Protein AF-A0A815Z447-F1 (afdb_monomer_lite)

Radius of gyration: 25.98 Å; chains: 1; bounding box: 33×63×72 Å

pLDDT: mean 70.95, std 10.1, range [47.81, 87.5]

Foldseek 3Di:
DPPPVVVVVVVVVVVVVVVVVVVVVVVVVVVLVVVVVVVVVVVPDPPCPDCVVCCVVCVVVVVVVVVVVVVVVVPPPDDDDDDDDDQLPCSQVCVCVVVVPHNPDDNDRDPDDDDPDDDD

Sequence (120 aa):
MSSTTSASFVEHRLKNVVHSNYAVREIVQRNIQEFFRLRDEVLSKPEIKDLNIFADILLPVLEGLRIKQLQACARSNKIQLALCGENSSGKTAFLHNFLGIGKILPSGDGPVTARITKLT

Structure (mmCIF, N/CA/C/O backbone):
data_AF-A0A815Z447-F1
#
_entry.id   AF-A0A815Z447-F1
#
loop_
_atom_site.group_PDB
_atom_site.id
_atom_site.type_symbol
_atom_site.label_atom_id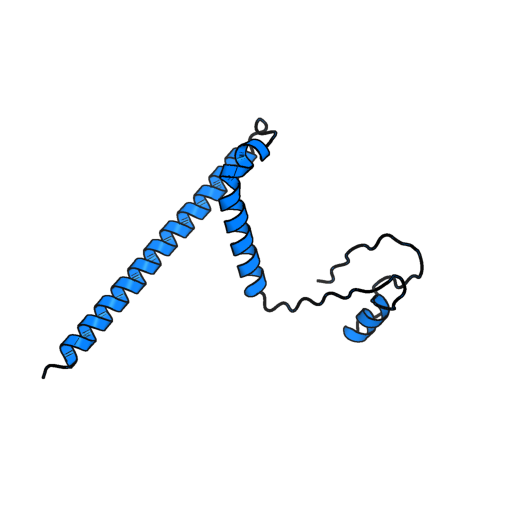
_atom_site.label_alt_id
_atom_site.label_comp_id
_atom_site.label_asym_id
_atom_site.label_entity_id
_atom_site.label_seq_id
_atom_site.pdbx_PDB_ins_code
_atom_site.Cartn_x
_atom_site.Cartn_y
_atom_site.Cartn_z
_atom_site.occupancy
_atom_site.B_iso_or_equiv
_atom_site.auth_seq_id
_atom_site.auth_comp_id
_atom_site.auth_asym_id
_atom_site.auth_atom_id
_atom_site.pdbx_PDB_model_num
ATOM 1 N N . MET A 1 1 ? -8.416 -34.773 40.046 1.00 49.41 1 MET A N 1
ATOM 2 C CA . MET A 1 1 ? -9.479 -34.078 39.280 1.00 49.41 1 MET A CA 1
ATOM 3 C C . MET A 1 1 ? -9.139 -32.590 39.103 1.00 49.41 1 MET A C 1
ATOM 5 O O . MET A 1 1 ? -9.987 -31.739 39.315 1.00 49.41 1 MET A O 1
ATOM 9 N N . SER A 1 2 ? -7.902 -32.258 38.710 1.00 53.78 2 SER A N 1
ATOM 10 C CA . SER A 1 2 ? -7.362 -30.885 38.834 1.00 53.78 2 SER A CA 1
ATOM 11 C C . SER A 1 2 ? -6.913 -30.270 37.498 1.00 53.78 2 SER A C 1
ATOM 13 O O . SER A 1 2 ? -6.436 -29.143 37.467 1.00 53.78 2 SER A O 1
ATOM 15 N N . SER A 1 3 ? -7.046 -31.009 36.393 1.00 54.31 3 SER A N 1
ATOM 16 C CA . SER A 1 3 ? -6.548 -30.636 35.060 1.00 54.31 3 SER A CA 1
ATOM 17 C C . SER A 1 3 ? -7.586 -29.935 34.174 1.00 54.31 3 SER A C 1
ATOM 19 O O . SER A 1 3 ? -7.216 -29.206 33.261 1.00 54.31 3 SER A O 1
ATOM 21 N N . THR A 1 4 ? -8.882 -30.111 34.436 1.00 55.19 4 THR A N 1
ATOM 22 C CA . THR A 1 4 ? -9.970 -29.503 33.649 1.00 55.19 4 THR A CA 1
ATOM 23 C C . THR A 1 4 ? -10.199 -28.029 33.991 1.00 55.19 4 THR A C 1
ATOM 25 O O . THR A 1 4 ? -10.517 -27.229 33.111 1.00 55.19 4 THR A O 1
ATOM 28 N N . THR A 1 5 ? -9.965 -27.629 35.242 1.00 57.72 5 THR A N 1
ATOM 29 C CA . THR A 1 5 ? -10.152 -26.242 35.697 1.00 57.72 5 THR A CA 1
ATOM 30 C C . THR A 1 5 ? -9.118 -25.290 35.087 1.00 57.72 5 THR A C 1
ATOM 32 O O . THR A 1 5 ? -9.473 -24.183 34.683 1.00 57.72 5 THR A O 1
ATOM 35 N N . SER A 1 6 ? -7.858 -25.724 34.944 1.00 61.44 6 SER A N 1
ATOM 36 C CA . SER A 1 6 ? -6.784 -24.898 34.371 1.00 61.44 6 SER A CA 1
ATOM 37 C C . SER A 1 6 ? -6.951 -24.677 32.865 1.00 61.44 6 SER A C 1
ATOM 39 O O . SER A 1 6 ? -6.745 -23.561 32.391 1.00 61.44 6 SER A O 1
ATOM 41 N N . ALA A 1 7 ? -7.399 -25.695 32.124 1.00 66.25 7 ALA A N 1
ATOM 42 C CA . ALA A 1 7 ? -7.677 -25.585 30.693 1.00 66.25 7 ALA A CA 1
ATOM 43 C C . ALA A 1 7 ? -8.824 -24.598 30.404 1.00 66.25 7 ALA A C 1
ATOM 45 O O . ALA A 1 7 ? -8.679 -23.723 29.549 1.00 66.25 7 ALA A O 1
ATOM 46 N N . SER A 1 8 ? -9.917 -24.657 31.179 1.00 73.31 8 SER A N 1
ATOM 47 C CA . SER A 1 8 ? -11.050 -23.729 31.014 1.00 73.31 8 SER A CA 1
ATOM 48 C C . SER A 1 8 ? -10.678 -22.272 31.332 1.00 73.31 8 SER A C 1
ATOM 50 O O . SER A 1 8 ? -11.125 -21.344 30.657 1.00 73.31 8 SER A O 1
ATOM 52 N N . PHE A 1 9 ? -9.793 -22.061 32.313 1.00 78.19 9 PHE A N 1
ATOM 53 C CA . PHE A 1 9 ? -9.307 -20.735 32.689 1.00 78.19 9 PHE A CA 1
ATOM 54 C C . PHE A 1 9 ? -8.430 -20.111 31.593 1.00 78.19 9 PHE A C 1
ATOM 56 O O . PHE A 1 9 ? -8.564 -18.924 31.283 1.00 78.19 9 PHE A O 1
ATOM 63 N N . VAL A 1 10 ? -7.553 -20.911 30.976 1.00 81.50 10 VAL A N 1
ATOM 64 C CA . VAL A 1 10 ? -6.712 -20.466 29.855 1.00 81.50 10 VAL A CA 1
ATOM 65 C C . VAL A 1 10 ? -7.569 -20.125 28.636 1.00 81.50 10 VAL A C 1
ATOM 67 O O . VAL A 1 10 ? -7.363 -19.072 28.032 1.00 81.50 10 VAL A O 1
ATOM 70 N N . GLU A 1 11 ? -8.568 -20.949 28.311 1.00 82.88 11 GLU A N 1
ATOM 71 C CA . GLU A 1 11 ? -9.478 -20.699 27.188 1.00 82.88 11 GLU A CA 1
ATOM 72 C C . GLU A 1 11 ? -10.290 -19.410 27.384 1.00 82.88 11 GLU A C 1
ATOM 74 O O . GLU A 1 11 ? -10.398 -18.587 26.472 1.00 82.88 11 GLU A O 1
ATOM 79 N N . HIS A 1 12 ? -10.801 -19.183 28.597 1.00 84.69 12 HIS A N 1
ATOM 80 C CA . HIS A 1 12 ? -11.517 -17.957 28.941 1.00 84.69 12 HIS A CA 1
ATOM 81 C C . HIS A 1 12 ? -10.619 -16.712 28.828 1.00 84.69 12 HIS A C 1
ATOM 83 O O . HIS A 1 12 ? -11.020 -15.703 28.246 1.00 84.69 12 HIS A O 1
ATOM 89 N N . ARG A 1 13 ? -9.365 -16.781 29.306 1.00 87.50 13 ARG A N 1
ATOM 90 C CA . ARG A 1 13 ? -8.395 -15.685 29.122 1.00 87.50 13 ARG A CA 1
ATOM 91 C C . ARG A 1 13 ? -8.097 -15.425 27.648 1.00 87.50 13 ARG A C 1
ATOM 93 O O . ARG A 1 13 ? -8.045 -14.262 27.257 1.00 87.50 13 ARG A O 1
ATOM 100 N N . LEU A 1 14 ? -7.925 -16.468 26.834 1.00 84.81 14 LEU A N 1
ATOM 101 C CA . LEU A 1 14 ? -7.659 -16.308 25.403 1.00 84.81 14 LEU A CA 1
ATOM 102 C C . LEU A 1 14 ? -8.828 -15.626 24.687 1.00 84.81 14 LEU A C 1
ATOM 104 O O . LEU A 1 14 ? -8.605 -14.689 23.923 1.00 84.81 14 LEU A O 1
ATOM 108 N N . LYS A 1 15 ? -10.067 -16.040 24.978 1.00 85.62 15 LYS A N 1
ATOM 109 C CA . LYS A 1 15 ? -11.275 -15.403 24.430 1.00 85.62 15 LYS A CA 1
ATOM 110 C C . LYS A 1 15 ? -11.334 -13.919 24.784 1.00 85.62 15 LYS A C 1
ATOM 112 O O . LYS A 1 15 ? -11.580 -13.099 23.902 1.00 85.62 15 LYS A O 1
ATOM 117 N N . ASN A 1 16 ? -11.012 -13.562 26.026 1.00 86.38 16 ASN A N 1
ATOM 118 C CA . ASN A 1 16 ? -10.983 -12.164 26.460 1.00 86.38 16 ASN A CA 1
ATOM 119 C C . ASN A 1 16 ? -9.891 -11.350 25.753 1.00 86.38 16 ASN A C 1
ATOM 121 O O . ASN A 1 16 ? -10.137 -10.214 25.355 1.00 86.38 16 ASN A O 1
ATOM 125 N N . VAL A 1 17 ? -8.701 -11.926 25.550 1.00 85.44 17 VAL A N 1
ATOM 126 C CA . VAL A 1 17 ? -7.613 -11.267 24.807 1.00 85.44 17 VAL A CA 1
ATOM 127 C C . VAL A 1 17 ? -8.000 -11.056 23.344 1.00 85.44 17 VAL A C 1
ATOM 129 O O . VAL A 1 17 ? -7.831 -9.958 22.821 1.00 85.44 17 VAL A O 1
ATOM 132 N N . VAL A 1 18 ? -8.563 -12.072 22.688 1.00 84.38 18 VAL A N 1
ATOM 133 C CA . VAL A 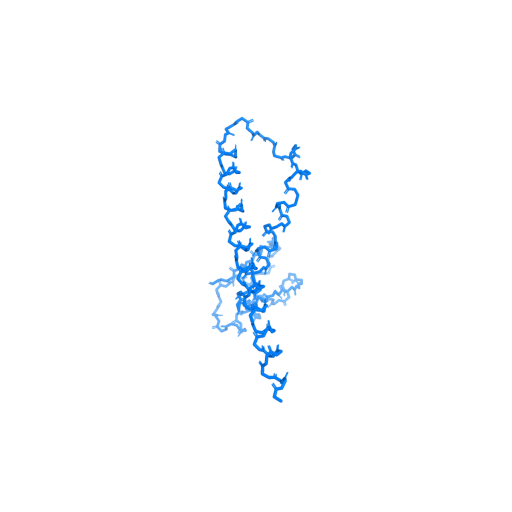1 18 ? -9.017 -11.968 21.293 1.00 84.38 18 VAL A CA 1
ATOM 134 C C . VAL A 1 18 ? -10.110 -10.911 21.154 1.00 84.38 18 VAL A C 1
ATOM 136 O O . VAL A 1 18 ? -10.040 -10.078 20.252 1.00 84.38 18 VAL A O 1
ATOM 139 N N . HIS A 1 19 ? -11.082 -10.898 22.067 1.00 86.69 19 HIS A N 1
ATOM 140 C CA . HIS A 1 19 ? -12.157 -9.911 22.066 1.00 86.69 19 HIS A CA 1
ATOM 141 C C . HIS A 1 19 ? -11.632 -8.485 22.287 1.00 86.69 19 HIS A C 1
ATOM 143 O O . HIS A 1 19 ? -11.989 -7.576 21.540 1.00 86.69 19 HIS A O 1
ATOM 149 N N . SER A 1 20 ? -10.722 -8.299 23.248 1.00 85.38 20 SER A N 1
ATOM 150 C CA . SER A 1 20 ? -10.063 -7.012 23.498 1.00 85.38 20 SER A CA 1
ATOM 151 C C . SER A 1 20 ? -9.287 -6.526 22.272 1.00 85.38 20 SER A C 1
ATOM 153 O O . SER A 1 20 ? -9.460 -5.391 21.833 1.00 85.38 20 SER A O 1
ATOM 155 N N . ASN A 1 21 ? -8.511 -7.407 21.637 1.00 83.88 21 ASN A N 1
ATOM 156 C CA . ASN A 1 21 ? -7.777 -7.076 20.416 1.00 83.88 21 ASN A CA 1
ATOM 157 C C . ASN A 1 21 ? -8.718 -6.682 19.271 1.00 83.88 21 ASN A C 1
ATOM 159 O O . ASN A 1 21 ? -8.399 -5.778 18.497 1.00 83.88 21 ASN A O 1
ATOM 163 N N . TYR A 1 22 ? -9.880 -7.332 19.168 1.00 84.56 22 TYR A N 1
ATOM 164 C CA . TYR A 1 22 ? -10.896 -6.968 18.187 1.00 84.56 22 TYR A CA 1
ATOM 165 C C . TYR A 1 22 ? -11.459 -5.568 18.463 1.00 84.56 22 TYR A C 1
ATOM 167 O O . TYR A 1 22 ? -11.499 -4.736 17.561 1.00 84.56 22 TYR A O 1
ATOM 175 N N . ALA A 1 23 ? -11.813 -5.269 19.715 1.00 83.12 23 ALA A N 1
ATOM 176 C CA . ALA A 1 23 ? -12.314 -3.955 20.111 1.00 83.12 23 ALA A CA 1
ATOM 177 C C . ALA A 1 23 ? -11.281 -2.839 19.871 1.00 83.12 23 ALA A C 1
ATOM 179 O O . ALA A 1 23 ? -11.611 -1.798 19.303 1.00 83.12 23 ALA A O 1
ATOM 180 N N . VAL A 1 24 ? -10.015 -3.073 20.234 1.00 80.94 24 VAL A N 1
ATOM 181 C CA . VAL A 1 24 ? -8.909 -2.141 19.964 1.00 80.94 24 VAL A CA 1
ATOM 182 C C . VAL A 1 24 ? -8.765 -1.904 18.464 1.00 80.94 24 VAL A C 1
ATOM 184 O O . VAL A 1 24 ? -8.656 -0.759 18.027 1.00 80.94 24 VAL A O 1
ATOM 187 N N . ARG A 1 25 ? -8.813 -2.969 17.657 1.00 77.38 25 ARG A N 1
ATOM 188 C CA . ARG A 1 25 ? -8.726 -2.862 16.199 1.00 77.38 25 ARG A CA 1
ATOM 189 C C . ARG A 1 25 ? -9.855 -2.011 15.619 1.00 77.38 25 ARG A C 1
ATOM 191 O O . ARG A 1 25 ? -9.573 -1.154 14.787 1.00 77.38 25 ARG A O 1
ATOM 198 N N . GLU A 1 26 ? -11.091 -2.220 16.056 1.00 81.12 26 GLU A N 1
ATOM 199 C CA . GLU A 1 26 ? -12.250 -1.438 15.604 1.00 81.12 26 GLU A CA 1
ATOM 200 C C . GLU A 1 26 ? -12.106 0.050 15.955 1.00 81.12 26 GLU A C 1
ATOM 202 O O . GLU A 1 26 ? -12.340 0.917 15.112 1.00 81.12 26 GLU A O 1
ATOM 207 N N . ILE A 1 27 ? -11.650 0.364 17.173 1.00 80.00 27 ILE A N 1
ATOM 208 C CA . ILE A 1 27 ? -11.400 1.748 17.605 1.00 80.00 27 ILE A CA 1
ATOM 209 C C . ILE A 1 27 ? -10.321 2.398 16.736 1.00 80.00 27 ILE A C 1
ATOM 211 O O . ILE A 1 27 ? -10.512 3.505 16.232 1.00 80.00 27 ILE A O 1
ATOM 215 N N . VAL A 1 28 ? -9.204 1.701 16.518 1.00 73.69 28 VAL A N 1
ATOM 216 C CA . VAL A 1 28 ? -8.111 2.193 15.670 1.00 73.69 28 VAL A CA 1
ATOM 217 C C . VAL A 1 28 ? -8.604 2.434 14.243 1.00 73.69 28 VAL A C 1
ATOM 219 O O . VAL A 1 28 ? -8.329 3.484 13.669 1.00 73.69 28 VAL A O 1
ATOM 222 N N . GLN A 1 29 ? -9.373 1.504 13.673 1.00 73.69 29 GLN A N 1
ATOM 223 C CA . GLN A 1 29 ? -9.920 1.651 12.324 1.00 73.69 29 GLN A CA 1
ATOM 224 C C . GLN A 1 29 ? -10.870 2.844 12.207 1.00 73.69 29 GLN A C 1
ATOM 226 O O . GLN A 1 29 ? -10.759 3.608 11.247 1.00 73.69 29 GLN A O 1
ATOM 231 N N . ARG A 1 30 ? -11.753 3.039 13.191 1.00 79.38 30 ARG A N 1
ATOM 232 C CA . ARG A 1 30 ? -12.666 4.185 13.241 1.00 79.38 30 ARG A CA 1
ATOM 233 C C . ARG A 1 30 ? -11.906 5.507 13.322 1.00 79.38 30 ARG A C 1
ATOM 235 O O . ARG A 1 30 ? -12.185 6.415 12.548 1.00 79.38 30 ARG A O 1
ATOM 242 N N . ASN A 1 31 ? -10.907 5.595 14.198 1.00 75.69 31 ASN A N 1
ATOM 243 C CA . ASN A 1 31 ? -10.099 6.806 14.354 1.00 75.69 31 ASN A CA 1
ATOM 244 C C . ASN A 1 31 ? -9.308 7.133 13.081 1.00 75.69 31 ASN A C 1
ATOM 246 O O . ASN A 1 31 ? -9.197 8.295 12.707 1.00 75.69 31 ASN A O 1
ATOM 250 N N . ILE A 1 32 ? -8.801 6.115 12.379 1.00 74.81 32 ILE A N 1
ATOM 251 C CA . ILE A 1 32 ? -8.132 6.293 11.084 1.00 74.81 32 ILE A CA 1
ATOM 252 C C . ILE A 1 32 ? -9.105 6.839 10.030 1.00 74.81 32 ILE A C 1
ATOM 254 O O . ILE A 1 32 ? -8.736 7.719 9.255 1.00 74.81 32 ILE A O 1
ATOM 258 N N . GLN A 1 33 ? -10.335 6.324 9.974 1.00 76.62 33 GLN A N 1
ATOM 259 C CA . GLN A 1 33 ? -11.348 6.818 9.035 1.00 76.62 33 GLN A CA 1
ATOM 260 C C . GLN A 1 33 ? -11.721 8.273 9.323 1.00 76.62 33 GLN A C 1
ATOM 262 O O . GLN A 1 33 ? -11.748 9.083 8.398 1.00 76.62 33 GLN A O 1
ATOM 267 N N . GLU A 1 34 ? -11.938 8.613 10.592 1.00 80.56 34 GLU A N 1
ATOM 268 C CA . GLU A 1 34 ? -12.261 9.981 10.998 1.00 80.56 34 GLU A CA 1
ATOM 269 C C . GLU A 1 34 ? -11.104 10.942 10.714 1.00 80.56 34 GLU A C 1
ATOM 271 O O . GLU A 1 34 ? -11.313 12.034 10.190 1.00 80.56 34 GLU A O 1
ATOM 276 N N . PHE A 1 35 ? -9.867 10.503 10.950 1.00 79.75 35 PHE A N 1
ATOM 277 C CA . PHE A 1 35 ? -8.683 11.259 10.564 1.00 79.75 35 PHE A CA 1
ATOM 278 C C . PHE A 1 35 ? -8.662 11.560 9.056 1.00 79.75 35 PHE A C 1
ATOM 280 O O . PHE A 1 35 ? -8.411 12.699 8.663 1.00 79.75 35 PHE A O 1
ATOM 287 N N . PHE A 1 36 ? -8.950 10.575 8.196 1.00 74.00 36 PHE A N 1
ATOM 288 C CA . PHE A 1 36 ? -8.996 10.812 6.748 1.00 74.00 36 PHE A CA 1
ATOM 289 C C . PHE A 1 36 ? -10.124 11.758 6.342 1.00 74.00 36 PHE A C 1
ATOM 291 O O . PHE A 1 36 ? -9.902 12.614 5.489 1.00 74.00 36 PHE A O 1
ATOM 298 N N . ARG A 1 37 ? -11.294 11.654 6.981 1.00 82.38 37 ARG A N 1
ATOM 299 C CA . ARG A 1 37 ? -12.410 12.578 6.756 1.00 82.38 37 ARG A CA 1
ATOM 300 C C . ARG A 1 37 ? -12.004 14.017 7.076 1.00 82.38 37 ARG A C 1
ATOM 302 O O . ARG A 1 37 ? -12.190 14.901 6.246 1.00 82.38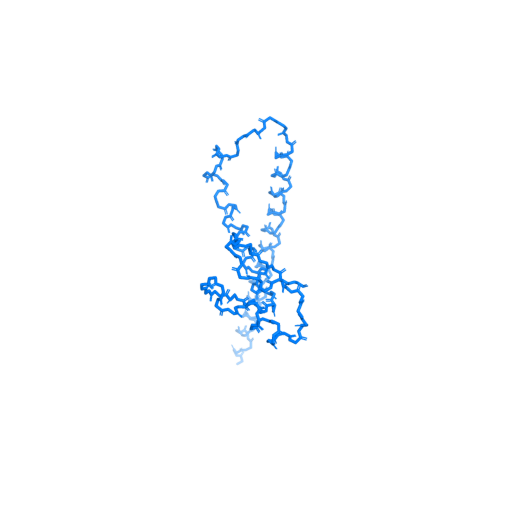 37 ARG A O 1
ATOM 309 N N . LEU A 1 38 ? -11.406 14.235 8.248 1.00 78.25 38 LEU A N 1
ATOM 310 C CA . LEU A 1 38 ? -10.926 15.549 8.680 1.00 78.25 38 LEU A CA 1
ATOM 311 C C . LEU A 1 38 ? -9.809 16.072 7.774 1.00 78.25 38 LEU A C 1
ATOM 313 O O . LEU A 1 38 ? -9.800 17.252 7.437 1.00 78.25 38 LEU A O 1
ATOM 317 N N . ARG A 1 39 ? -8.891 15.204 7.332 1.00 73.38 39 ARG A N 1
ATOM 318 C CA . ARG A 1 39 ? -7.863 15.564 6.347 1.00 73.38 39 A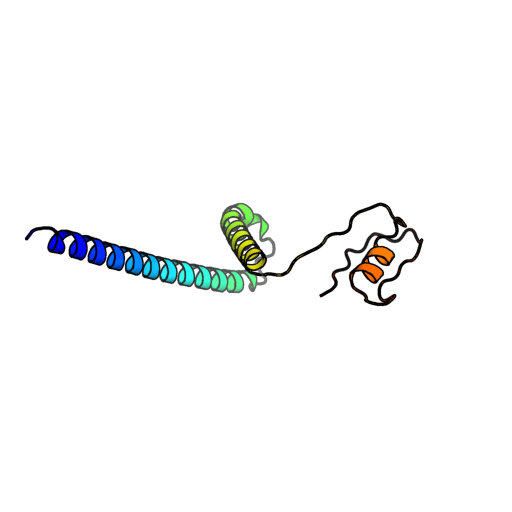RG A CA 1
ATOM 319 C C . ARG A 1 39 ? -8.503 16.089 5.067 1.00 73.38 39 ARG A C 1
ATOM 321 O O . ARG A 1 39 ? -8.104 17.146 4.597 1.00 73.38 39 ARG A O 1
ATOM 328 N N . ASP A 1 40 ? -9.458 15.361 4.501 1.00 73.88 40 ASP A N 1
ATOM 329 C CA . ASP A 1 40 ? -10.087 15.738 3.232 1.00 73.88 40 ASP A CA 1
ATOM 330 C C . ASP A 1 40 ? -10.886 17.040 3.376 1.00 73.88 40 ASP A C 1
ATOM 332 O O . ASP A 1 40 ? -10.820 17.906 2.507 1.00 73.88 40 ASP A O 1
ATOM 336 N N . GLU A 1 41 ? -11.548 17.233 4.519 1.00 80.25 41 GLU A N 1
ATOM 337 C CA . GLU A 1 41 ? -12.218 18.485 4.876 1.00 80.25 41 GLU A CA 1
ATOM 338 C C . GLU A 1 41 ? -11.231 19.663 4.942 1.00 80.25 41 GLU A C 1
ATOM 340 O O . GLU A 1 41 ? -11.476 20.714 4.355 1.00 80.25 41 GLU A O 1
ATOM 345 N N . VAL A 1 42 ? -10.081 19.480 5.595 1.00 74.75 42 VAL A N 1
ATOM 346 C CA . VAL A 1 42 ? -9.015 20.487 5.703 1.00 74.75 42 VAL A CA 1
ATOM 347 C C . VAL A 1 42 ? -8.399 20.787 4.332 1.00 74.75 42 VAL A C 1
ATOM 349 O O . VAL A 1 42 ? -8.315 21.950 3.948 1.00 74.75 42 VAL A O 1
ATOM 352 N N . LEU A 1 43 ? -8.043 19.761 3.555 1.00 68.00 43 LEU A N 1
ATOM 353 C CA . LEU A 1 43 ? -7.456 19.886 2.215 1.00 68.00 43 LEU A CA 1
ATOM 354 C C . LEU A 1 43 ? -8.400 20.517 1.188 1.00 68.00 43 LEU A C 1
ATOM 356 O O . LEU A 1 43 ? -7.937 21.118 0.222 1.00 68.00 43 LEU A O 1
ATOM 360 N N . SER A 1 44 ? -9.713 20.384 1.381 1.00 73.00 44 SER A N 1
ATOM 361 C CA . SER A 1 44 ? -10.708 21.021 0.517 1.00 73.00 44 SER A CA 1
ATOM 362 C C . SER A 1 44 ? -10.782 22.542 0.697 1.00 73.00 44 SER A C 1
ATOM 364 O O . SER A 1 44 ? -11.365 23.229 -0.144 1.00 73.00 44 SER A O 1
ATOM 366 N N . LYS A 1 45 ? -10.182 23.092 1.767 1.00 77.31 45 LYS A N 1
ATOM 367 C CA . LYS A 1 45 ? -10.186 24.533 2.026 1.00 77.31 45 LYS A CA 1
ATOM 368 C C . LYS A 1 45 ? -9.151 25.236 1.137 1.00 77.31 45 LYS A C 1
ATOM 370 O O . LYS A 1 45 ? -7.960 24.949 1.244 1.00 77.31 45 LYS A O 1
ATOM 375 N N . PRO A 1 46 ? -9.564 26.221 0.318 1.00 63.41 46 PRO A N 1
ATOM 376 C CA . PRO A 1 46 ? -8.692 26.894 -0.653 1.00 63.41 46 PRO A CA 1
ATOM 377 C C . PRO A 1 46 ? -7.577 27.750 -0.020 1.00 63.41 46 PRO A C 1
ATOM 379 O O . PRO A 1 46 ? -6.685 28.233 -0.717 1.00 63.41 46 PRO A O 1
ATOM 382 N N . GLU A 1 47 ? -7.625 27.951 1.297 1.00 67.56 47 GLU A N 1
ATOM 383 C CA . GLU A 1 47 ? -6.668 28.743 2.075 1.00 67.56 47 GLU A CA 1
ATOM 384 C C . GLU A 1 47 ? -5.379 27.969 2.401 1.00 67.56 47 GLU A C 1
ATOM 386 O O . GLU A 1 47 ? -4.342 28.579 2.668 1.00 67.56 47 GLU A O 1
ATOM 391 N N . ILE A 1 48 ? -5.400 26.634 2.331 1.00 63.62 48 ILE A N 1
ATOM 392 C CA . ILE A 1 48 ? -4.242 25.789 2.646 1.00 63.62 48 ILE A CA 1
ATOM 393 C C . ILE A 1 48 ? -3.426 25.576 1.373 1.00 63.62 48 ILE A C 1
ATOM 395 O O . ILE A 1 48 ? -3.587 24.597 0.651 1.00 63.62 48 ILE A O 1
ATOM 399 N N . LYS A 1 49 ? -2.560 26.547 1.073 1.00 58.75 49 LYS A N 1
ATOM 400 C CA . LYS A 1 49 ? -1.718 26.542 -0.134 1.00 58.75 49 LYS A CA 1
ATOM 401 C C . LYS A 1 49 ? -0.421 25.748 0.006 1.00 58.75 49 LYS A C 1
ATOM 403 O O . LYS A 1 49 ? 0.157 25.392 -1.017 1.00 58.75 49 LYS A O 1
ATOM 408 N N . ASP A 1 50 ? 0.030 25.463 1.229 1.00 61.75 50 ASP A N 1
ATOM 409 C CA . ASP A 1 50 ? 1.286 24.746 1.448 1.00 61.75 50 ASP A CA 1
ATOM 410 C C . ASP A 1 50 ? 1.186 23.739 2.603 1.00 61.75 50 ASP A C 1
ATOM 412 O O . ASP A 1 50 ? 1.136 24.085 3.783 1.00 61.75 50 ASP A O 1
ATOM 416 N N . LEU A 1 51 ? 1.133 22.459 2.237 1.00 61.78 51 LEU A N 1
ATOM 417 C CA . LEU A 1 51 ? 1.075 21.324 3.161 1.00 61.78 51 LEU A CA 1
ATOM 418 C C . LEU A 1 51 ? 2.435 20.987 3.770 1.00 61.78 51 LEU A C 1
ATOM 420 O O . LEU A 1 51 ? 2.488 20.255 4.759 1.00 61.78 51 LEU A O 1
ATOM 424 N N . ASN A 1 52 ? 3.522 21.528 3.211 1.00 59.25 52 ASN A N 1
ATOM 425 C CA . ASN A 1 52 ? 4.875 21.261 3.692 1.00 59.25 52 ASN A CA 1
ATOM 426 C C . ASN A 1 52 ? 5.105 21.814 5.104 1.00 59.25 52 ASN A C 1
ATOM 428 O O . ASN A 1 52 ? 5.920 21.274 5.842 1.00 59.25 52 ASN A O 1
ATOM 432 N N . ILE A 1 53 ? 4.332 22.823 5.520 1.00 64.50 53 ILE A N 1
ATOM 433 C CA . ILE A 1 53 ? 4.377 23.393 6.877 1.00 64.50 53 ILE A CA 1
ATOM 434 C C . ILE A 1 53 ? 3.948 22.355 7.931 1.00 64.50 53 ILE A C 1
ATOM 436 O O . ILE A 1 53 ? 4.359 22.415 9.085 1.00 64.50 53 ILE A O 1
ATOM 440 N N . PHE A 1 54 ? 3.147 21.365 7.530 1.00 64.81 54 PHE A N 1
ATOM 441 C CA . PHE A 1 54 ? 2.686 20.282 8.394 1.00 64.81 54 PHE A CA 1
ATOM 442 C C . PHE A 1 54 ? 3.453 18.977 8.162 1.00 64.81 54 PHE A C 1
ATOM 444 O O . PHE A 1 54 ? 3.046 17.949 8.698 1.00 64.81 54 PHE A O 1
ATOM 451 N N . ALA A 1 55 ? 4.539 18.983 7.377 1.00 62.25 55 ALA A N 1
ATOM 452 C CA . ALA A 1 55 ? 5.257 17.770 6.984 1.00 62.25 55 ALA A CA 1
ATOM 453 C C . ALA A 1 55 ? 5.686 16.919 8.188 1.00 62.25 55 ALA A C 1
ATOM 455 O O . ALA A 1 55 ? 5.488 15.710 8.159 1.00 62.25 55 ALA A O 1
ATOM 456 N N . ASP A 1 56 ? 6.154 17.539 9.272 1.00 64.38 56 ASP A N 1
ATOM 457 C CA . ASP A 1 56 ? 6.579 16.828 10.487 1.00 64.38 56 ASP A CA 1
ATOM 458 C C . ASP A 1 56 ? 5.407 16.171 11.237 1.00 64.38 56 ASP A C 1
ATOM 460 O O . ASP A 1 56 ? 5.550 15.100 11.827 1.00 64.38 56 ASP A O 1
ATOM 464 N N . ILE A 1 57 ? 4.215 16.772 11.166 1.00 66.94 57 ILE A N 1
ATOM 465 C CA . ILE A 1 57 ? 2.978 16.249 11.771 1.00 66.94 57 ILE A CA 1
ATOM 466 C C . ILE A 1 57 ? 2.346 15.178 10.869 1.00 66.94 57 ILE A C 1
ATOM 468 O O . ILE A 1 57 ? 1.740 14.218 11.346 1.00 66.94 57 ILE A O 1
ATOM 472 N N . LEU A 1 58 ? 2.490 15.332 9.553 1.00 65.00 58 LEU A N 1
ATOM 473 C CA . LEU A 1 58 ? 1.930 14.445 8.538 1.00 65.00 58 LEU A CA 1
ATOM 474 C C . LEU A 1 58 ? 2.854 13.270 8.199 1.00 65.00 58 LEU A C 1
ATOM 476 O O . LEU A 1 58 ? 2.386 12.297 7.611 1.00 65.00 58 LEU A O 1
ATOM 480 N N . LEU A 1 59 ? 4.131 13.306 8.585 1.00 67.62 59 LEU A N 1
ATOM 481 C CA . LEU A 1 59 ? 5.097 12.237 8.321 1.00 67.62 59 LEU A CA 1
ATOM 482 C C . LEU A 1 59 ? 4.634 10.873 8.863 1.00 67.62 59 LEU A C 1
ATOM 484 O O . LEU A 1 59 ? 4.615 9.908 8.097 1.00 67.62 59 LEU A O 1
ATOM 488 N N . PRO A 1 60 ? 4.171 10.760 10.126 1.00 67.38 60 PRO A N 1
ATOM 489 C CA . PRO A 1 60 ? 3.677 9.490 10.660 1.00 67.38 60 PRO A CA 1
ATOM 490 C C . PRO A 1 60 ? 2.431 8.984 9.915 1.00 67.38 60 PRO A C 1
ATOM 492 O O . PRO A 1 60 ? 2.223 7.780 9.761 1.00 67.38 60 PRO A O 1
ATOM 495 N N . VAL A 1 61 ? 1.608 9.907 9.413 1.00 60.31 61 VAL A N 1
ATOM 496 C CA . VAL A 1 61 ? 0.396 9.615 8.635 1.00 60.31 61 VAL A CA 1
ATOM 497 C C . VAL A 1 61 ? 0.754 9.112 7.234 1.00 60.31 61 VAL A C 1
ATOM 499 O O . VAL A 1 61 ? 0.160 8.146 6.748 1.00 60.31 61 VAL A O 1
ATOM 502 N N . LEU A 1 62 ? 1.738 9.741 6.592 1.00 61.06 62 LEU A N 1
ATOM 503 C CA . LEU A 1 62 ? 2.296 9.329 5.305 1.00 61.06 62 LEU A CA 1
ATOM 504 C C . LEU A 1 62 ? 2.931 7.939 5.399 1.00 61.06 62 LEU A C 1
ATOM 506 O O . LEU A 1 62 ? 2.675 7.094 4.541 1.00 61.06 62 LEU A O 1
ATOM 510 N N . GLU A 1 63 ? 3.671 7.658 6.470 1.00 69.12 63 GLU A N 1
ATOM 511 C CA . GLU A 1 63 ? 4.230 6.328 6.730 1.00 69.12 63 GLU A CA 1
ATOM 512 C C . GLU A 1 63 ? 3.128 5.281 6.976 1.00 69.12 63 GLU A C 1
ATOM 514 O O . GLU A 1 63 ? 3.152 4.196 6.390 1.00 69.12 63 GLU A O 1
ATOM 519 N N . GLY A 1 64 ? 2.075 5.620 7.730 1.00 63.62 64 GLY A N 1
ATOM 520 C CA . GLY A 1 64 ? 0.904 4.750 7.903 1.00 63.62 64 GLY A CA 1
ATOM 521 C C . GLY A 1 64 ? 0.180 4.427 6.585 1.00 63.62 64 GLY A C 1
ATOM 522 O O . GLY A 1 64 ? -0.226 3.284 6.346 1.00 63.62 64 GLY A O 1
ATOM 523 N N . LEU A 1 65 ? 0.062 5.407 5.683 1.00 60.50 65 LEU A N 1
ATOM 524 C CA . LEU A 1 65 ? -0.471 5.218 4.329 1.00 60.50 65 LEU A CA 1
ATOM 525 C C . LEU A 1 65 ? 0.416 4.303 3.482 1.00 60.50 65 LEU A C 1
ATOM 527 O O . LEU A 1 65 ? -0.097 3.441 2.763 1.00 60.50 65 LEU A O 1
ATOM 531 N N . ARG A 1 66 ? 1.735 4.448 3.603 1.00 66.12 66 ARG A N 1
ATOM 532 C CA . ARG A 1 66 ? 2.727 3.622 2.911 1.00 66.12 66 ARG A CA 1
ATOM 533 C C . ARG A 1 66 ? 2.641 2.163 3.349 1.00 66.12 66 ARG A C 1
ATOM 535 O O . ARG A 1 66 ? 2.615 1.272 2.504 1.00 66.12 66 ARG A O 1
ATOM 542 N N . ILE A 1 67 ? 2.474 1.911 4.648 1.00 69.25 67 ILE A N 1
ATOM 543 C CA . ILE A 1 67 ? 2.248 0.563 5.192 1.00 69.25 67 ILE A CA 1
ATOM 544 C C . ILE A 1 67 ? 0.947 -0.036 4.643 1.00 69.25 67 ILE A C 1
ATOM 546 O O . ILE A 1 67 ? 0.926 -1.199 4.238 1.00 69.25 67 ILE A O 1
ATOM 550 N N . LYS A 1 68 ? -0.137 0.747 4.560 1.00 67.12 68 LYS A N 1
ATOM 551 C CA . LYS A 1 68 ? -1.415 0.283 3.993 1.00 67.12 68 LYS A CA 1
ATOM 552 C C . LYS A 1 68 ? -1.298 -0.044 2.498 1.00 67.12 68 LYS A C 1
ATOM 554 O O . LYS A 1 68 ? -1.859 -1.044 2.050 1.00 67.12 68 LYS A O 1
ATOM 559 N N . GLN A 1 69 ? -0.549 0.753 1.736 1.00 62.81 69 GLN A N 1
ATOM 560 C CA . GLN A 1 69 ? -0.240 0.475 0.329 1.00 62.81 69 GLN A CA 1
ATOM 561 C C . GLN A 1 69 ? 0.618 -0.785 0.174 1.00 62.81 69 GLN A C 1
ATOM 563 O O . GLN A 1 69 ? 0.305 -1.634 -0.657 1.00 62.81 69 GLN A O 1
ATOM 568 N N . LEU A 1 70 ? 1.644 -0.959 1.010 1.00 66.19 70 LEU A N 1
ATOM 569 C CA . LEU A 1 70 ? 2.476 -2.163 1.029 1.00 66.19 70 LEU A CA 1
ATOM 570 C C . LEU A 1 70 ? 1.661 -3.409 1.385 1.00 66.19 70 LEU A C 1
ATOM 572 O O . LEU A 1 70 ? 1.810 -4.434 0.729 1.00 66.19 70 LEU A O 1
ATOM 576 N N . GLN A 1 71 ? 0.742 -3.321 2.349 1.00 68.88 71 GLN A N 1
ATOM 577 C CA . GLN A 1 71 ? -0.184 -4.410 2.669 1.00 68.88 71 GLN A CA 1
ATOM 578 C C . GLN A 1 71 ? -1.138 -4.727 1.513 1.00 68.88 71 GLN A C 1
ATOM 580 O O . GLN A 1 71 ? -1.423 -5.897 1.267 1.00 68.88 71 GLN A O 1
ATOM 585 N N . ALA A 1 72 ? -1.633 -3.716 0.796 1.00 66.62 72 ALA A N 1
ATOM 586 C CA . ALA A 1 72 ? -2.465 -3.927 -0.386 1.00 66.62 72 ALA A CA 1
ATOM 587 C C . ALA A 1 72 ? -1.675 -4.600 -1.521 1.00 66.62 72 ALA A C 1
ATOM 589 O O . ALA A 1 72 ? -2.179 -5.540 -2.132 1.00 66.62 72 ALA A O 1
ATOM 590 N N . CYS A 1 73 ? -0.425 -4.185 -1.753 1.00 60.22 73 CYS A N 1
ATOM 591 C CA . CYS A 1 73 ? 0.482 -4.832 -2.702 1.00 60.22 73 CYS A CA 1
ATOM 592 C C . CYS A 1 73 ? 0.804 -6.274 -2.292 1.00 60.22 73 CYS A C 1
ATOM 594 O O . CYS A 1 73 ? 0.705 -7.164 -3.129 1.00 60.22 73 CYS A O 1
ATOM 596 N N . ALA A 1 74 ? 1.111 -6.516 -1.014 1.00 65.19 74 ALA A N 1
ATOM 597 C CA . ALA A 1 74 ? 1.428 -7.841 -0.479 1.00 65.19 74 ALA A CA 1
ATOM 598 C C . ALA A 1 74 ? 0.229 -8.801 -0.506 1.00 65.19 74 ALA A C 1
ATOM 600 O O . ALA A 1 74 ? 0.402 -10.002 -0.675 1.00 65.19 74 ALA A O 1
ATOM 601 N N . ARG A 1 75 ? -0.996 -8.284 -0.348 1.00 68.38 75 ARG A N 1
ATOM 602 C CA . ARG A 1 75 ? -2.233 -9.065 -0.515 1.00 68.38 75 ARG A CA 1
ATOM 603 C C . ARG A 1 75 ? -2.613 -9.265 -1.975 1.00 68.38 75 ARG A C 1
ATOM 605 O O . ARG A 1 75 ? -3.381 -10.174 -2.281 1.00 68.38 75 ARG A O 1
ATOM 612 N N . SER A 1 76 ? -2.121 -8.419 -2.876 1.00 62.25 76 SER A N 1
ATOM 613 C CA . SER A 1 76 ? -2.298 -8.656 -4.297 1.00 62.25 76 SER A CA 1
ATOM 614 C C . SER A 1 76 ? -1.377 -9.812 -4.690 1.00 62.25 76 SER A C 1
ATOM 616 O O . SER A 1 76 ? -0.163 -9.660 -4.726 1.00 62.25 76 SER A O 1
ATOM 618 N N . ASN A 1 77 ? -1.947 -10.963 -5.048 1.00 60.03 77 ASN A N 1
ATOM 619 C CA . ASN A 1 77 ? -1.224 -12.066 -5.705 1.00 60.03 77 ASN A CA 1
ATOM 620 C C . ASN A 1 77 ? -0.751 -11.685 -7.131 1.00 60.03 77 ASN A C 1
ATOM 622 O O . ASN A 1 77 ? -0.584 -12.535 -8.003 1.00 60.03 77 ASN A O 1
ATOM 626 N N . LYS A 1 78 ? -0.588 -10.387 -7.408 1.00 63.91 78 LYS A N 1
ATOM 627 C CA . LYS A 1 78 ? -0.168 -9.866 -8.699 1.00 63.91 78 LYS A CA 1
ATOM 628 C C . LYS A 1 78 ? 1.349 -9.917 -8.748 1.00 63.91 78 LYS A C 1
ATOM 630 O O . LYS A 1 78 ? 2.028 -9.105 -8.125 1.00 63.91 78 LYS A O 1
ATOM 635 N N . ILE A 1 79 ? 1.863 -10.872 -9.509 1.00 67.69 79 ILE A N 1
ATOM 636 C CA . ILE A 1 79 ? 3.283 -10.955 -9.832 1.00 67.69 79 ILE A CA 1
ATOM 637 C C . ILE A 1 79 ? 3.618 -9.757 -10.724 1.00 67.69 79 ILE A C 1
ATOM 639 O O . ILE A 1 79 ? 3.031 -9.583 -11.790 1.00 67.69 79 ILE A O 1
ATOM 643 N N . GLN A 1 80 ? 4.533 -8.905 -10.264 1.00 72.69 80 GLN A N 1
ATOM 644 C CA . GLN A 1 80 ? 5.041 -7.772 -11.034 1.00 72.69 80 GLN A CA 1
ATOM 645 C C . GLN A 1 80 ? 6.439 -8.118 -11.538 1.00 72.69 80 GLN A C 1
ATOM 647 O O . GLN A 1 80 ? 7.319 -8.447 -10.746 1.00 72.69 80 GLN A O 1
ATOM 652 N N . LEU A 1 81 ? 6.636 -8.043 -12.853 1.00 73.69 81 LEU A N 1
ATOM 653 C CA . LEU A 1 81 ? 7.926 -8.255 -13.501 1.00 73.69 81 LEU A CA 1
ATOM 654 C C . LEU A 1 81 ? 8.427 -6.920 -14.055 1.00 73.69 81 LEU A C 1
ATOM 656 O O . LEU A 1 81 ? 7.733 -6.278 -14.842 1.00 73.69 81 LEU A O 1
ATOM 660 N N . ALA A 1 82 ? 9.630 -6.513 -13.653 1.00 78.00 82 ALA A N 1
ATOM 661 C CA . ALA A 1 82 ? 10.321 -5.359 -14.217 1.00 78.00 82 ALA A CA 1
ATOM 662 C C . ALA A 1 82 ? 11.436 -5.834 -15.158 1.00 78.00 82 ALA A C 1
ATOM 664 O O . ALA A 1 82 ? 12.241 -6.686 -14.789 1.00 78.00 82 ALA A O 1
ATOM 665 N N . LEU A 1 83 ? 11.482 -5.276 -16.370 1.00 73.44 83 LEU A N 1
ATOM 666 C CA . LEU A 1 83 ? 12.498 -5.569 -17.383 1.00 73.44 83 LEU A CA 1
ATOM 667 C C . LEU A 1 83 ? 13.375 -4.332 -17.592 1.00 73.44 83 LEU A C 1
ATOM 669 O O . LEU A 1 83 ? 12.899 -3.301 -18.068 1.00 73.44 83 LEU A O 1
ATOM 673 N N . CYS A 1 84 ? 14.657 -4.450 -17.252 1.00 77.38 84 CYS A N 1
ATOM 674 C CA . CYS A 1 84 ? 15.642 -3.368 -17.309 1.00 77.38 84 CYS A CA 1
ATOM 675 C C . CYS A 1 84 ? 16.780 -3.722 -18.279 1.00 77.38 84 CYS A C 1
ATOM 677 O O . CYS A 1 84 ? 17.087 -4.894 -18.477 1.00 77.38 84 CYS A O 1
ATOM 679 N N . GLY A 1 85 ? 17.400 -2.716 -18.897 1.00 76.75 85 GLY A N 1
ATOM 680 C CA . GLY A 1 85 ? 18.492 -2.896 -19.861 1.00 76.75 85 GLY A CA 1
ATOM 681 C C . GLY A 1 85 ? 18.628 -1.701 -20.803 1.00 76.75 85 GLY A C 1
ATOM 682 O O . GLY A 1 85 ? 17.706 -0.886 -20.897 1.00 76.75 85 GLY A O 1
ATOM 683 N N . GLU A 1 86 ? 19.748 -1.606 -21.515 1.00 78.50 86 GLU A N 1
ATOM 684 C CA . GLU A 1 86 ? 20.059 -0.512 -22.448 1.00 78.50 86 GLU A CA 1
ATOM 685 C C . GLU A 1 86 ? 19.021 -0.353 -23.566 1.00 78.50 86 GLU A C 1
ATOM 687 O O . GLU A 1 86 ? 18.308 -1.295 -23.922 1.00 78.50 86 GLU A O 1
ATOM 692 N N . ASN A 1 87 ? 18.896 0.847 -24.136 1.00 71.00 87 ASN A N 1
ATOM 693 C CA . ASN A 1 87 ? 18.032 1.057 -25.301 1.00 71.00 87 ASN A CA 1
ATOM 694 C C . ASN A 1 87 ? 18.416 0.080 -26.426 1.00 71.00 87 ASN A C 1
ATOM 696 O O . ASN A 1 87 ? 19.578 -0.281 -26.568 1.00 71.00 87 ASN A O 1
ATOM 700 N N . SER A 1 88 ? 17.422 -0.416 -27.163 1.00 71.25 88 SER A N 1
ATOM 701 C CA . SER A 1 88 ? 17.603 -1.457 -28.191 1.00 71.25 88 SER A CA 1
ATOM 702 C C . SER A 1 88 ? 18.122 -2.825 -27.708 1.00 71.25 88 SER A C 1
ATOM 704 O O . SER A 1 88 ? 18.319 -3.718 -28.523 1.00 71.25 88 SER A O 1
ATOM 706 N N . SER A 1 89 ? 18.203 -3.094 -26.397 1.00 80.19 89 SER A N 1
ATOM 707 C CA . SER A 1 89 ? 18.562 -4.425 -25.862 1.00 80.19 89 SER A CA 1
ATOM 708 C C . SER A 1 89 ? 17.484 -5.516 -26.048 1.00 80.19 89 SER A C 1
ATOM 710 O O . SER A 1 89 ? 17.523 -6.554 -25.392 1.00 80.19 89 SER A O 1
ATOM 712 N N . GLY A 1 90 ? 16.454 -5.265 -26.862 1.00 78.69 90 GLY A N 1
ATOM 713 C CA . GLY A 1 90 ? 15.404 -6.244 -27.163 1.00 78.69 90 GLY A CA 1
ATOM 714 C C . GLY A 1 90 ? 14.333 -6.455 -26.082 1.00 78.69 90 GLY A C 1
ATOM 715 O O . GLY A 1 90 ? 13.513 -7.357 -26.231 1.00 78.69 90 GLY A O 1
ATOM 716 N N . LYS A 1 91 ? 14.266 -5.627 -25.025 1.00 85.69 91 LYS A N 1
ATOM 717 C CA . LYS A 1 91 ? 13.275 -5.761 -23.922 1.00 85.69 91 LYS A CA 1
ATOM 718 C C . LYS A 1 91 ? 11.833 -5.909 -24.411 1.00 85.69 91 LYS A C 1
ATOM 720 O O . LYS A 1 91 ? 11.097 -6.761 -23.926 1.00 85.69 91 LYS A O 1
ATOM 725 N N . THR A 1 92 ? 11.436 -5.093 -25.386 1.00 80.81 92 THR A N 1
ATOM 726 C CA . THR A 1 92 ? 10.080 -5.109 -25.944 1.00 80.81 92 THR A CA 1
ATOM 727 C C . THR A 1 92 ? 9.789 -6.404 -26.705 1.00 80.81 92 THR A C 1
ATOM 729 O O . THR A 1 92 ? 8.718 -6.979 -26.538 1.00 80.81 92 THR A O 1
ATOM 732 N N . ALA A 1 93 ? 10.758 -6.897 -27.485 1.00 82.12 93 ALA A N 1
ATOM 733 C CA . ALA A 1 93 ? 10.634 -8.154 -28.220 1.00 82.12 93 ALA A CA 1
ATOM 734 C C . ALA A 1 93 ? 10.579 -9.363 -27.271 1.00 82.12 93 ALA A C 1
ATOM 736 O O . ALA A 1 93 ? 9.764 -10.264 -27.466 1.00 82.12 93 ALA A O 1
ATOM 737 N N . PHE A 1 94 ? 11.388 -9.349 -26.205 1.00 83.38 94 PHE A N 1
ATOM 738 C CA . PHE A 1 94 ? 11.311 -10.344 -25.136 1.00 83.38 94 PHE A CA 1
ATOM 739 C C . PHE A 1 94 ? 9.922 -10.360 -24.491 1.00 83.38 94 PHE A C 1
ATOM 741 O O . PHE A 1 94 ? 9.339 -11.425 -24.327 1.00 83.38 94 PHE A O 1
ATOM 748 N N . LEU A 1 95 ? 9.369 -9.188 -24.172 1.00 83.75 95 LEU A N 1
ATOM 749 C CA . LEU A 1 95 ? 8.067 -9.068 -23.523 1.00 83.75 95 LEU A CA 1
ATOM 750 C C . LEU A 1 95 ? 6.925 -9.590 -24.414 1.00 83.75 95 LEU A C 1
ATOM 752 O O . LEU A 1 95 ? 6.056 -10.303 -23.915 1.00 83.75 95 LEU A O 1
ATOM 756 N N . HIS A 1 96 ? 6.947 -9.303 -25.724 1.00 83.75 96 HIS A N 1
ATOM 757 C CA . HIS A 1 96 ? 5.989 -9.875 -26.688 1.00 83.75 96 HIS A CA 1
ATOM 758 C C . HIS A 1 96 ? 6.043 -11.398 -26.706 1.00 83.75 96 HIS A C 1
ATOM 760 O O . HIS A 1 96 ? 5.014 -12.056 -26.583 1.00 83.75 96 HIS A O 1
ATOM 766 N N . ASN A 1 97 ? 7.250 -11.958 -26.797 1.00 85.00 97 ASN A N 1
ATOM 767 C CA . ASN A 1 97 ? 7.431 -13.404 -26.835 1.00 85.00 97 ASN A CA 1
ATOM 768 C C . ASN A 1 97 ? 7.037 -14.071 -25.507 1.00 85.00 97 ASN A C 1
ATOM 770 O O . ASN A 1 97 ? 6.377 -15.103 -25.506 1.00 85.00 97 ASN A O 1
ATOM 774 N N . PHE A 1 98 ? 7.404 -13.464 -24.375 1.00 83.75 98 PHE A N 1
ATOM 775 C CA . PHE A 1 98 ? 7.127 -13.987 -23.037 1.00 83.75 98 PHE A CA 1
ATOM 776 C C . PHE A 1 98 ? 5.630 -13.999 -22.703 1.00 83.75 98 PHE A C 1
ATOM 778 O O . PHE A 1 98 ? 5.146 -14.949 -22.095 1.00 83.75 98 PHE A O 1
ATOM 785 N N . LEU A 1 99 ? 4.891 -12.961 -23.102 1.00 82.81 99 LEU A N 1
ATOM 786 C CA . LEU A 1 99 ? 3.454 -12.857 -22.831 1.00 82.81 99 LEU A CA 1
ATOM 787 C C . LEU A 1 99 ? 2.577 -13.471 -23.934 1.00 82.81 99 LEU A C 1
ATOM 789 O O . LEU A 1 99 ? 1.361 -13.524 -23.770 1.00 82.81 99 LEU A O 1
ATOM 793 N N . GLY A 1 100 ? 3.154 -13.885 -25.068 1.00 82.56 100 GLY A N 1
ATOM 794 C CA . GLY A 1 100 ? 2.396 -14.358 -26.235 1.00 82.56 100 GLY A CA 1
ATOM 795 C C . GLY A 1 100 ? 1.475 -13.292 -26.842 1.00 82.56 100 GLY A C 1
ATOM 796 O O . GLY A 1 100 ? 0.599 -13.600 -27.648 1.00 82.56 100 GLY A O 1
ATOM 797 N N . ILE A 1 101 ? 1.656 -12.032 -26.448 1.00 71.88 101 ILE A N 1
ATOM 798 C CA . ILE A 1 101 ? 0.942 -10.895 -27.009 1.00 71.88 101 ILE A CA 1
ATOM 799 C C . ILE A 1 101 ? 1.717 -10.477 -28.255 1.00 71.88 101 ILE A C 1
ATOM 801 O O . ILE A 1 101 ? 2.940 -10.364 -28.209 1.00 71.88 101 ILE A O 1
ATOM 805 N N . GLY A 1 102 ? 1.035 -10.298 -29.387 1.00 73.81 102 GLY A N 1
ATOM 806 C CA . GLY A 1 102 ? 1.682 -9.879 -30.634 1.00 73.81 102 GLY A CA 1
ATOM 807 C C . GLY A 1 102 ? 2.439 -8.547 -30.500 1.00 73.81 102 GLY A C 1
ATOM 808 O O . GLY A 1 102 ? 2.628 -8.005 -29.412 1.00 73.81 102 GLY A O 1
ATOM 809 N N . LYS A 1 103 ? 2.860 -7.954 -31.620 1.00 75.00 103 LYS A N 1
ATOM 810 C CA . LYS A 1 103 ? 3.617 -6.687 -31.616 1.00 75.00 103 LYS A CA 1
ATOM 811 C C . LYS A 1 103 ? 2.744 -5.475 -31.237 1.00 75.00 103 LYS A C 1
ATOM 813 O O . LYS A 1 103 ? 2.422 -4.652 -32.083 1.00 75.00 103 LYS A O 1
ATOM 818 N N . ILE A 1 104 ? 2.345 -5.384 -29.969 1.00 73.31 104 ILE A N 1
ATOM 819 C CA . ILE A 1 104 ? 1.441 -4.354 -29.423 1.00 73.31 104 ILE A CA 1
ATOM 820 C C . ILE A 1 104 ? 2.230 -3.151 -28.897 1.00 73.31 104 ILE A C 1
ATOM 822 O O . ILE A 1 104 ? 1.771 -2.014 -28.956 1.00 73.31 104 ILE A O 1
ATOM 826 N N . LEU A 1 105 ? 3.438 -3.398 -28.388 1.00 73.50 105 LEU A N 1
ATOM 827 C CA . LEU A 1 105 ? 4.335 -2.335 -27.932 1.00 73.50 105 LEU A CA 1
ATOM 828 C C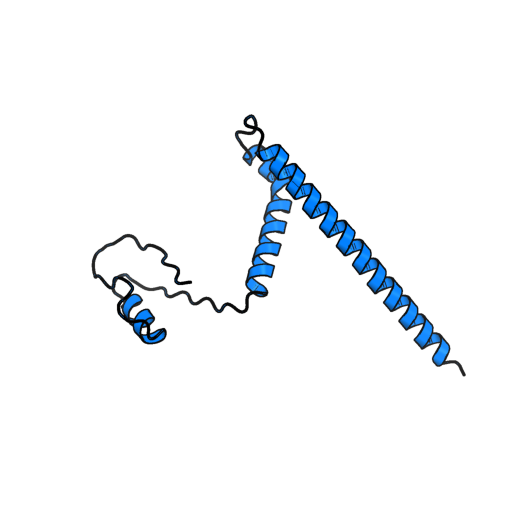 . LEU A 1 105 ? 5.296 -1.927 -29.056 1.00 73.50 105 LEU A C 1
ATOM 830 O O . LEU A 1 105 ? 5.802 -2.802 -29.762 1.00 73.50 105 LEU A O 1
ATOM 834 N N . PRO A 1 106 ? 5.613 -0.631 -29.194 1.00 68.69 106 PRO A N 1
ATOM 835 C CA . PRO A 1 106 ? 6.592 -0.169 -30.167 1.00 68.69 106 PRO A CA 1
ATOM 836 C C . PRO A 1 106 ? 7.993 -0.680 -29.796 1.00 68.69 106 PRO A C 1
ATOM 838 O O . PRO A 1 106 ? 8.489 -0.434 -28.698 1.00 68.69 106 PRO A O 1
ATOM 841 N N . SER A 1 107 ? 8.641 -1.393 -30.717 1.00 60.25 107 SER A N 1
ATOM 842 C CA . SER A 1 107 ? 9.998 -1.937 -30.557 1.00 60.25 107 SER A CA 1
ATOM 843 C C . SER A 1 107 ? 11.064 -1.111 -31.295 1.00 60.25 107 SER A C 1
ATOM 845 O O . SER A 1 107 ? 12.047 -1.677 -31.753 1.00 60.25 107 SER A O 1
ATOM 847 N N . GLY A 1 108 ? 10.836 0.191 -31.495 1.00 58.28 108 GLY A N 1
ATOM 848 C CA . GLY A 1 108 ? 11.679 1.033 -32.353 1.00 58.28 108 GLY A CA 1
ATOM 849 C C . GLY A 1 108 ? 13.045 1.390 -31.752 1.00 58.28 108 GLY A C 1
ATOM 850 O O . GLY A 1 108 ? 13.157 1.601 -30.547 1.00 58.28 108 GLY A O 1
ATOM 851 N N . ASP A 1 109 ? 14.047 1.537 -32.624 1.00 52.59 109 ASP A N 1
ATOM 852 C CA . ASP A 1 109 ? 15.456 1.855 -32.313 1.00 52.59 10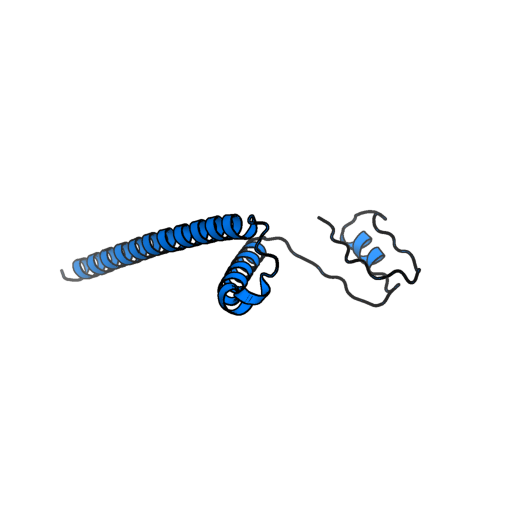9 ASP A CA 1
ATOM 853 C C . ASP A 1 109 ? 15.761 3.365 -32.201 1.00 52.59 109 ASP A C 1
ATOM 855 O O . ASP A 1 109 ? 16.894 3.812 -32.369 1.00 52.59 109 ASP A O 1
ATOM 859 N N . GLY A 1 110 ? 14.747 4.192 -31.944 1.00 49.69 110 GLY A N 1
ATOM 860 C CA . GLY A 1 110 ? 14.940 5.633 -31.774 1.00 49.69 110 GLY A CA 1
ATOM 861 C C . GLY A 1 110 ? 15.438 5.978 -30.365 1.00 49.69 110 GLY A C 1
ATOM 862 O O . GLY A 1 110 ? 15.021 5.325 -29.404 1.00 49.69 110 GLY A O 1
ATOM 863 N N . PRO A 1 111 ? 16.254 7.035 -30.184 1.00 48.38 111 PRO A N 1
ATOM 864 C CA . PRO A 1 111 ? 16.580 7.559 -28.865 1.00 48.38 111 PRO A CA 1
ATOM 865 C C . PRO A 1 111 ? 15.336 8.265 -28.317 1.00 48.38 111 PRO A C 1
ATOM 867 O O . PRO A 1 111 ? 15.170 9.476 -28.427 1.00 48.38 111 PRO A O 1
ATOM 870 N N . VAL A 1 112 ? 14.405 7.485 -27.778 1.00 53.31 112 VAL A N 1
ATOM 871 C CA . VAL A 1 112 ? 13.175 7.990 -27.178 1.00 53.31 112 VAL A CA 1
ATOM 872 C C . VAL A 1 112 ? 13.318 7.858 -25.672 1.00 53.31 112 VAL A C 1
ATOM 874 O O . VAL A 1 112 ? 13.690 6.802 -25.162 1.00 53.31 112 VAL A O 1
ATOM 877 N N . THR A 1 113 ? 13.041 8.945 -24.956 1.00 47.81 113 THR A N 1
ATOM 878 C CA . THR A 1 113 ? 12.989 8.989 -23.493 1.00 47.81 113 THR A CA 1
ATOM 879 C C . THR A 1 113 ? 12.220 7.772 -22.979 1.00 47.81 113 THR A C 1
ATOM 881 O O . THR A 1 113 ? 11.067 7.570 -23.366 1.00 47.81 113 THR A O 1
ATOM 884 N N . ALA A 1 114 ? 12.860 6.941 -22.152 1.00 55.22 114 ALA A N 1
ATOM 885 C CA . ALA A 1 114 ? 12.265 5.715 -21.633 1.00 55.22 114 ALA A CA 1
ATOM 886 C C . ALA A 1 114 ? 10.963 6.044 -20.885 1.00 55.22 114 ALA A C 1
ATOM 888 O O . ALA A 1 114 ? 10.980 6.568 -19.772 1.00 55.22 114 ALA A O 1
ATOM 889 N N . ARG A 1 115 ? 9.814 5.766 -21.507 1.00 61.25 115 ARG A N 1
ATOM 890 C CA . ARG A 1 115 ? 8.509 5.871 -20.852 1.00 61.25 115 ARG A CA 1
ATOM 891 C C . ARG A 1 115 ? 8.242 4.560 -20.127 1.00 61.25 115 ARG A C 1
ATOM 893 O O . ARG A 1 115 ? 8.184 3.503 -20.757 1.00 61.25 115 ARG A O 1
ATOM 900 N N . ILE A 1 116 ? 8.064 4.626 -18.807 1.00 63.25 116 ILE A N 1
ATOM 901 C CA . ILE A 1 116 ? 7.614 3.473 -18.021 1.00 63.25 116 ILE A CA 1
ATOM 902 C C . ILE A 1 116 ? 6.228 3.086 -18.540 1.00 63.25 116 ILE A C 1
ATOM 904 O O . ILE A 1 116 ? 5.266 3.836 -18.386 1.00 63.25 116 ILE A O 1
ATOM 908 N N . THR A 1 117 ? 6.142 1.927 -19.189 1.00 61.78 117 THR A N 1
ATOM 909 C CA . THR A 1 117 ? 4.902 1.414 -19.776 1.00 61.78 117 THR A CA 1
ATOM 910 C C . THR A 1 117 ? 4.411 0.257 -18.924 1.00 61.78 117 THR A C 1
ATOM 912 O O . THR A 1 117 ? 5.094 -0.756 -18.792 1.00 61.78 117 THR A O 1
ATOM 915 N N . LYS A 1 118 ? 3.234 0.419 -18.319 1.00 67.06 118 LYS A N 1
ATOM 916 C CA . LYS A 1 118 ? 2.596 -0.604 -17.492 1.00 67.06 118 LYS A CA 1
ATOM 917 C C . LYS A 1 118 ? 1.511 -1.297 -18.307 1.00 67.06 118 LYS A C 1
ATOM 919 O O . LYS A 1 118 ? 0.576 -0.639 -18.749 1.00 67.06 118 LYS A O 1
ATOM 924 N N . LEU A 1 119 ? 1.629 -2.611 -18.468 1.00 61.38 119 LEU A N 1
ATOM 925 C CA . LEU A 1 119 ? 0.546 -3.447 -18.980 1.00 61.38 119 LEU A CA 1
ATOM 926 C C . LEU A 1 119 ? -0.306 -3.918 -17.792 1.00 61.38 119 LEU A C 1
ATOM 928 O O . LEU A 1 119 ? 0.243 -4.385 -16.792 1.00 61.38 119 LEU A O 1
ATOM 932 N N . THR A 1 120 ? -1.624 -3.743 -17.881 1.00 59.06 120 THR A N 1
ATOM 933 C CA . THR A 1 120 ? -2.621 -4.165 -16.877 1.00 59.06 120 THR A CA 1
ATOM 934 C C . THR A 1 120 ? -3.683 -5.028 -17.504 1.00 59.06 120 THR A C 1
ATOM 936 O O . THR A 1 120 ? -4.076 -4.683 -18.639 1.00 59.06 120 THR A O 1
#

Secondary structure (DSSP, 8-state):
--SHHHHHHHHHHHHHHHHHHHHHHHHHHHHHHHHHHHHHHHHTSTT---GGGGHHHHHHHHHHHHHHHHHHHHH-----------TTSSHHHHHHHHHT--S-S----S----------

InterPro domains:
  IPR027417 P-loop containing nucleoside triphosphate hydrolase [G3DSA:3.40.50.300] (62-120)
  IPR027417 P-loop containing nucleoside triphosphate hydrolase [SSF52540] (67-119)
  IPR045063 Dynamin, N-terminal [PF00350] (82-120)

Organism: Adineta ricciae (NCBI:txid249248)